Protein AF-A0A1J0VE22-F1 (afdb_monomer_lite)

pLDDT: mean 79.52, std 18.84, range [38.12, 95.31]

Radius of gyration: 25.23 Å; chains: 1; bounding box: 59×26×65 Å

Foldseek 3Di:
DVVVVVVVVLLVCLVPDDQDPPPLVQLLQQLVVCVVVVPQFFTDHPNDTPRPDGRVLSVQLVVQCVVPNDDSSSSSVSVVVVVVVVVVVVVVVVCVVCVCVVVVPLPPDPDDPDDPPDDPDPDDPPPDSD

Organism: NCBI:txid1897729

Secondary structure (DSSP, 8-state):
-HHHHHHHHHHHHHHHSPPPTTTHHHHHHHHHHHHHHT-SSS-EETTEE-TTS-THHHHHHHHHHHHH-S-HHHHHHHHHHHHHHHHHHHHHHHHHH-TTHHHH-----S---------SS---------

InterPro domains:
  IPR050297 Lipid A-modifying glycosyltransferase 83 [PTHR33908] (4-97)

Structure (mmCIF, N/CA/C/O backbone):
data_AF-A0A1J0VE22-F1
#
_entry.id   AF-A0A1J0VE22-F1
#
loop_
_atom_site.group_PDB
_atom_site.id
_atom_site.type_symbol
_atom_site.label_atom_id
_atom_site.label_alt_id
_atom_site.label_comp_id
_atom_site.label_asym_id
_atom_site.label_entity_id
_atom_site.label_seq_id
_atom_site.pdbx_PDB_ins_code
_atom_site.Cartn_x
_atom_site.Cartn_y
_atom_site.Cartn_z
_atom_site.occupancy
_atom_site.B_iso_or_equiv
_atom_site.auth_seq_id
_atom_site.auth_comp_id
_atom_site.auth_asym_id
_atom_site.auth_atom_id
_atom_site.pdbx_PDB_model_num
ATOM 1 N N . MET A 1 1 ? 24.535 0.438 -2.501 1.00 77.56 1 MET A N 1
ATOM 2 C CA . MET A 1 1 ? 24.513 1.581 -1.558 1.00 77.56 1 MET A CA 1
ATOM 3 C C . MET A 1 1 ? 23.273 2.460 -1.735 1.00 77.56 1 MET A C 1
ATOM 5 O O . MET A 1 1 ? 22.549 2.631 -0.767 1.00 77.56 1 MET A O 1
ATOM 9 N N . ALA A 1 2 ? 22.963 2.938 -2.949 1.00 83.75 2 ALA A N 1
ATOM 10 C CA . ALA A 1 2 ? 21.800 3.808 -3.196 1.00 83.75 2 ALA A CA 1
ATOM 11 C C . ALA A 1 2 ? 20.431 3.193 -2.824 1.00 83.75 2 ALA A C 1
ATOM 13 O O . ALA A 1 2 ? 19.601 3.876 -2.236 1.00 83.75 2 ALA A O 1
ATOM 14 N N . PHE A 1 3 ? 20.208 1.900 -3.096 1.00 85.44 3 PHE A N 1
ATOM 15 C CA . PHE A 1 3 ? 18.949 1.222 -2.755 1.00 85.44 3 PHE A CA 1
ATOM 16 C C . PHE A 1 3 ? 18.690 1.171 -1.241 1.00 85.44 3 PHE A C 1
ATOM 18 O O . PHE A 1 3 ? 17.629 1.576 -0.782 1.00 85.44 3 PHE A O 1
ATOM 25 N N . CYS A 1 4 ? 19.685 0.750 -0.451 1.00 88.88 4 CYS A N 1
ATOM 26 C CA . CYS A 1 4 ? 19.565 0.709 1.008 1.00 88.88 4 CYS A CA 1
ATOM 27 C C . CYS A 1 4 ? 19.314 2.103 1.598 1.00 88.88 4 CYS A C 1
ATOM 29 O O . CYS A 1 4 ? 18.520 2.243 2.522 1.00 88.88 4 CYS A O 1
ATOM 31 N N . LEU A 1 5 ? 19.955 3.134 1.033 1.00 91.75 5 LEU A N 1
ATOM 32 C CA . LEU A 1 5 ? 19.727 4.521 1.428 1.00 91.75 5 LEU A CA 1
ATOM 33 C C . LEU A 1 5 ? 18.285 4.963 1.128 1.00 91.75 5 LEU A C 1
ATOM 35 O O . LEU A 1 5 ? 17.645 5.559 1.987 1.00 91.75 5 LEU A O 1
ATOM 39 N N . ALA A 1 6 ? 17.754 4.636 -0.053 1.00 87.38 6 ALA A N 1
ATOM 40 C CA . ALA A 1 6 ? 16.374 4.952 -0.419 1.00 87.38 6 ALA A CA 1
ATOM 41 C C . ALA A 1 6 ? 15.363 4.269 0.516 1.00 87.38 6 ALA A C 1
ATOM 43 O O . ALA A 1 6 ? 14.458 4.928 1.022 1.00 87.38 6 ALA A O 1
ATOM 44 N N . VAL A 1 7 ? 15.558 2.978 0.811 1.00 89.25 7 VAL A N 1
ATOM 45 C CA . VAL A 1 7 ? 14.719 2.238 1.768 1.00 89.25 7 VAL A CA 1
ATOM 46 C C . VAL A 1 7 ? 14.780 2.879 3.155 1.00 89.25 7 VAL A C 1
ATOM 48 O O . VAL A 1 7 ? 13.737 3.125 3.755 1.00 89.25 7 VAL A O 1
ATOM 51 N N . ALA A 1 8 ? 15.975 3.218 3.647 1.00 90.38 8 ALA A N 1
ATOM 52 C CA . ALA A 1 8 ? 16.136 3.868 4.946 1.00 90.38 8 ALA A CA 1
ATOM 53 C C . ALA A 1 8 ? 15.414 5.226 5.011 1.00 90.38 8 ALA A C 1
ATOM 55 O O . ALA A 1 8 ? 14.747 5.516 6.002 1.00 90.38 8 ALA A O 1
ATOM 56 N N . ILE A 1 9 ? 15.487 6.033 3.946 1.00 89.69 9 ILE A N 1
ATOM 57 C CA . ILE A 1 9 ? 14.770 7.314 3.857 1.00 89.69 9 ILE A CA 1
ATOM 58 C C . ILE A 1 9 ? 13.254 7.094 3.865 1.00 89.69 9 ILE A C 1
ATOM 60 O O . ILE A 1 9 ? 12.549 7.801 4.582 1.00 89.69 9 ILE A O 1
ATOM 64 N N . ILE A 1 10 ? 12.744 6.122 3.102 1.00 88.56 10 ILE A N 1
ATOM 65 C CA . ILE A 1 10 ? 11.309 5.805 3.058 1.00 88.56 10 ILE A CA 1
ATOM 66 C C . ILE A 1 10 ? 10.819 5.384 4.444 1.00 88.56 10 ILE A C 1
ATOM 68 O O . ILE A 1 10 ? 9.852 5.955 4.942 1.00 88.56 10 ILE A O 1
ATOM 72 N N . LEU A 1 11 ? 11.513 4.454 5.105 1.00 88.94 11 LEU A N 1
ATOM 73 C CA . LEU A 1 11 ? 11.145 4.003 6.448 1.00 88.94 11 LEU A CA 1
ATOM 74 C C . LEU A 1 11 ? 11.182 5.152 7.462 1.00 88.94 11 LEU A C 1
ATOM 76 O O . LEU A 1 11 ? 10.242 5.310 8.236 1.00 88.94 11 LEU A O 1
ATOM 80 N N . ALA A 1 12 ? 12.212 6.002 7.418 1.00 87.94 12 ALA A N 1
ATOM 81 C CA . ALA A 1 12 ? 12.309 7.172 8.288 1.00 87.94 12 ALA A CA 1
ATOM 82 C C . ALA A 1 12 ? 11.164 8.174 8.057 1.00 87.94 12 ALA A C 1
ATOM 84 O O . ALA A 1 12 ? 10.661 8.763 9.010 1.00 87.94 12 ALA A O 1
ATOM 85 N N . ARG A 1 13 ? 10.721 8.358 6.806 1.00 87.12 13 ARG A N 1
ATOM 86 C CA . ARG A 1 13 ? 9.590 9.234 6.457 1.00 87.12 13 ARG A CA 1
ATOM 87 C C . ARG A 1 13 ? 8.270 8.692 6.990 1.00 87.12 13 ARG A C 1
ATOM 89 O O . ARG A 1 13 ? 7.529 9.447 7.611 1.00 87.12 13 ARG A O 1
ATOM 96 N N . VAL A 1 14 ? 8.008 7.400 6.792 1.00 84.81 14 VAL A N 1
ATOM 97 C CA . VAL A 1 14 ? 6.813 6.739 7.339 1.00 84.81 14 VAL A CA 1
ATOM 98 C C . VAL A 1 14 ? 6.807 6.827 8.872 1.00 84.81 14 VAL A C 1
ATOM 100 O O . VAL A 1 14 ? 5.743 6.983 9.464 1.00 84.81 14 VAL A O 1
ATOM 103 N N . ALA A 1 15 ? 7.991 6.824 9.497 1.00 83.75 15 ALA A N 1
ATOM 104 C CA . ALA A 1 15 ? 8.140 6.954 10.942 1.00 83.75 15 ALA A CA 1
ATOM 105 C C . ALA A 1 15 ? 7.881 8.329 11.512 1.00 83.75 15 ALA A C 1
ATOM 107 O O . ALA A 1 15 ? 7.214 8.476 12.533 1.00 83.75 15 ALA A O 1
ATOM 108 N N . ALA A 1 16 ? 8.517 9.318 10.902 1.00 83.31 16 ALA A N 1
ATOM 109 C CA . ALA A 1 16 ? 8.677 10.617 11.517 1.00 83.31 16 ALA A CA 1
ATOM 110 C C . ALA A 1 16 ? 7.534 11.569 11.161 1.00 83.31 16 ALA A C 1
ATOM 112 O O . ALA A 1 16 ? 7.357 12.566 11.861 1.00 83.31 16 ALA A O 1
ATOM 113 N N . LEU A 1 17 ? 6.779 11.305 10.084 1.00 82.38 17 LEU A N 1
ATOM 114 C CA . LEU A 1 17 ? 5.720 12.209 9.650 1.00 82.38 17 LEU A CA 1
ATOM 115 C C . LEU A 1 17 ? 4.325 11.777 10.124 1.00 82.38 17 LEU A C 1
ATOM 117 O O . LEU A 1 17 ? 3.923 10.617 9.956 1.00 82.38 17 LEU A O 1
ATOM 121 N N . PRO A 1 18 ? 3.529 12.732 10.644 1.00 79.44 18 PRO A N 1
ATOM 122 C CA . PRO A 1 18 ? 2.119 12.491 10.910 1.00 79.44 18 PRO A CA 1
ATOM 123 C C . PRO A 1 18 ? 1.375 12.174 9.607 1.00 79.44 18 PRO A C 1
ATOM 125 O O . PRO A 1 18 ? 1.893 12.404 8.513 1.00 79.44 18 PRO A O 1
ATOM 128 N N . LEU A 1 19 ? 0.168 11.616 9.732 1.00 77.56 19 LEU A N 1
ATOM 129 C CA . LEU A 1 19 ? -0.688 11.348 8.577 1.00 77.56 19 LEU A CA 1
ATOM 130 C C . LEU A 1 19 ? -0.921 12.664 7.830 1.00 77.56 19 LEU A C 1
ATOM 132 O O . LEU A 1 19 ? -1.342 13.650 8.444 1.00 77.56 19 LEU A O 1
ATOM 136 N N . MET A 1 20 ? -0.649 12.688 6.527 1.00 77.19 20 MET A N 1
ATOM 137 C CA . MET A 1 20 ? -0.944 13.862 5.716 1.00 77.19 20 MET A CA 1
ATOM 138 C C . MET A 1 20 ? -2.454 14.124 5.749 1.00 77.19 20 MET A C 1
ATOM 140 O O . MET A 1 20 ? -3.242 13.219 5.436 1.00 77.19 20 MET A O 1
ATOM 144 N N . PRO A 1 21 ? -2.877 15.344 6.134 1.00 72.62 21 PRO A N 1
ATOM 145 C CA . PRO A 1 21 ? -4.285 15.694 6.158 1.00 72.62 21 PRO A CA 1
ATOM 146 C C . PRO A 1 21 ? -4.899 15.504 4.774 1.00 72.62 21 PRO A C 1
ATOM 148 O O . PRO A 1 21 ? -4.237 15.739 3.773 1.00 72.62 21 PRO A O 1
ATOM 151 N N . ILE A 1 22 ? -6.176 15.137 4.745 1.00 78.44 22 ILE A N 1
ATOM 152 C CA . ILE A 1 22 ? -7.041 14.946 3.572 1.00 78.44 22 ILE A CA 1
ATOM 153 C C . ILE A 1 22 ? -6.848 13.672 2.758 1.00 78.44 22 ILE A C 1
ATOM 155 O O . ILE A 1 22 ? -7.857 13.054 2.423 1.00 78.44 22 ILE A O 1
ATOM 159 N N . ASP A 1 23 ? -5.617 13.268 2.456 1.00 81.88 23 ASP A N 1
ATOM 160 C CA . ASP A 1 23 ? -5.377 12.102 1.601 1.00 81.88 23 ASP A CA 1
ATOM 161 C C . ASP A 1 23 ? -5.168 10.844 2.441 1.00 81.88 23 ASP A C 1
ATOM 163 O O . ASP A 1 23 ? -6.013 9.949 2.429 1.00 81.88 23 ASP A O 1
ATOM 167 N N . GLU A 1 24 ? -4.087 10.785 3.225 1.00 85.44 24 GLU A N 1
ATOM 168 C CA . GLU A 1 24 ? -3.742 9.589 4.003 1.00 85.44 24 GLU A CA 1
ATOM 169 C C . GLU A 1 24 ? -4.820 9.259 5.036 1.00 85.44 24 GLU A C 1
ATOM 171 O O . GLU A 1 24 ? -5.230 8.105 5.151 1.00 85.44 24 GLU A O 1
ATOM 176 N N . THR A 1 25 ? -5.338 10.274 5.736 1.00 89.00 25 THR A N 1
ATOM 177 C CA . THR A 1 25 ? -6.402 10.076 6.727 1.00 89.00 25 THR A CA 1
ATOM 178 C C . THR A 1 25 ? -7.688 9.565 6.088 1.00 89.00 25 THR A C 1
ATOM 180 O O . THR A 1 25 ? -8.285 8.624 6.598 1.00 89.00 25 THR A O 1
ATOM 183 N N . ARG A 1 26 ? -8.093 10.122 4.940 1.00 91.00 26 ARG A N 1
ATOM 184 C CA . ARG A 1 26 ? -9.318 9.710 4.244 1.00 91.00 26 ARG A CA 1
ATOM 185 C C . ARG A 1 26 ? -9.223 8.274 3.746 1.00 91.00 26 ARG A C 1
ATOM 187 O O . ARG A 1 26 ? -10.168 7.519 3.937 1.00 91.00 26 ARG A O 1
ATOM 194 N N . TYR A 1 27 ? -8.115 7.883 3.117 1.00 91.19 27 TYR A N 1
ATOM 195 C CA . TYR A 1 27 ? -7.963 6.511 2.624 1.00 91.19 27 TYR A CA 1
ATOM 196 C C . TYR A 1 27 ? -7.903 5.487 3.757 1.00 91.19 27 TYR A C 1
ATOM 198 O O . TYR A 1 27 ? -8.478 4.409 3.610 1.00 91.19 27 TYR A O 1
ATOM 206 N N . LEU A 1 28 ? -7.262 5.825 4.883 1.00 92.25 28 LEU A N 1
ATOM 207 C CA . LEU A 1 28 ? -7.286 4.977 6.074 1.00 92.25 28 LEU A CA 1
ATOM 208 C C . LEU A 1 28 ? -8.701 4.840 6.634 1.00 92.25 28 LEU A C 1
ATOM 210 O O . LEU A 1 28 ? -9.107 3.722 6.931 1.00 92.25 28 LEU A O 1
ATOM 214 N N . SER A 1 29 ? -9.461 5.937 6.740 1.00 93.06 29 SER A N 1
ATOM 215 C CA . SER A 1 29 ? -10.858 5.888 7.187 1.00 93.06 29 SER A CA 1
ATOM 216 C C . SER A 1 29 ? -11.704 4.995 6.283 1.00 93.06 29 SER A C 1
ATOM 218 O O . SER A 1 29 ? -12.431 4.147 6.788 1.00 93.06 29 SER A O 1
ATOM 220 N N . VAL A 1 30 ? -11.544 5.109 4.958 1.00 94.62 30 VAL A N 1
ATOM 221 C CA . VAL A 1 30 ? -12.261 4.245 4.009 1.00 94.62 30 VAL A CA 1
ATOM 222 C C . VAL A 1 30 ? -11.879 2.778 4.180 1.00 94.62 30 VAL A C 1
ATOM 224 O O . VAL A 1 30 ? -12.752 1.918 4.288 1.00 94.62 30 VAL A O 1
ATOM 227 N N . ALA A 1 31 ? -10.579 2.474 4.229 1.00 94.25 31 ALA A N 1
ATOM 228 C CA . ALA A 1 31 ? -10.099 1.108 4.426 1.00 94.25 31 ALA A CA 1
ATOM 229 C C . ALA A 1 31 ? -10.599 0.519 5.754 1.00 94.25 31 ALA A C 1
ATOM 231 O O . ALA A 1 31 ? -10.978 -0.651 5.806 1.00 94.25 31 ALA A O 1
ATOM 232 N N . TRP A 1 32 ? -10.623 1.338 6.807 1.00 94.50 32 TRP A N 1
ATOM 233 C CA . TRP A 1 32 ? -11.100 0.967 8.132 1.00 94.50 32 TRP A CA 1
ATOM 234 C C . TRP A 1 32 ? -12.597 0.667 8.138 1.00 94.50 32 TRP A C 1
ATOM 236 O O . TRP A 1 32 ? -12.997 -0.390 8.614 1.00 94.50 32 TRP A O 1
ATOM 246 N N . GLU A 1 33 ? -13.429 1.541 7.575 1.00 95.25 33 GLU A N 1
ATOM 247 C CA . GLU A 1 33 ? -14.874 1.310 7.503 1.00 95.25 33 GLU A CA 1
ATOM 248 C C . GLU A 1 33 ? -15.213 0.091 6.645 1.00 95.25 33 GLU A C 1
ATOM 250 O O . GLU A 1 33 ? -16.014 -0.742 7.067 1.00 95.25 33 GLU A O 1
ATOM 255 N N . MET A 1 34 ? -14.555 -0.082 5.494 1.00 94.50 34 MET A N 1
ATOM 256 C CA . MET A 1 34 ? -14.694 -1.299 4.686 1.00 94.50 34 MET A CA 1
ATOM 257 C C . MET A 1 34 ? -14.377 -2.560 5.496 1.00 94.50 34 MET A C 1
ATOM 259 O O . MET A 1 34 ? -15.120 -3.537 5.421 1.00 94.50 34 MET A O 1
ATOM 263 N N . TRP A 1 35 ? -13.303 -2.528 6.289 1.00 93.75 35 TRP A N 1
ATOM 264 C CA . TRP A 1 35 ? -12.889 -3.642 7.139 1.00 93.75 35 TRP A CA 1
ATOM 265 C C . TRP A 1 35 ? -13.890 -3.916 8.268 1.00 93.75 35 TRP A C 1
ATOM 267 O O . TRP A 1 35 ? -14.275 -5.062 8.483 1.00 93.75 35 TRP A O 1
ATOM 277 N N . GLN A 1 36 ? -14.364 -2.884 8.969 1.00 94.75 36 GLN A N 1
ATOM 278 C CA . GLN A 1 36 ? -15.323 -3.041 10.070 1.00 94.75 36 GLN A CA 1
ATOM 279 C C . GLN A 1 36 ? -16.695 -3.524 9.580 1.00 94.75 36 GLN A C 1
ATOM 281 O O . GLN A 1 36 ? -17.297 -4.403 10.193 1.00 94.75 36 GLN A O 1
ATOM 286 N N . HIS A 1 37 ? -17.173 -2.997 8.452 1.00 93.19 37 HIS A N 1
ATOM 287 C CA . HIS A 1 37 ? -18.468 -3.358 7.870 1.00 93.19 37 HIS A CA 1
ATOM 288 C C . HIS A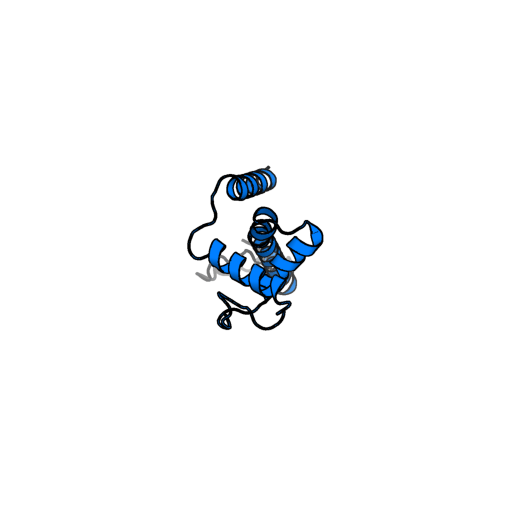 1 37 ? -18.417 -4.595 6.962 1.00 93.19 37 HIS A C 1
ATOM 290 O O . HIS A 1 37 ? -19.457 -4.998 6.444 1.00 93.19 37 HIS A O 1
ATOM 296 N N . GLN A 1 38 ? -17.236 -5.192 6.751 1.00 91.69 38 GLN A N 1
ATOM 297 C CA . GLN A 1 38 ? -17.023 -6.304 5.810 1.00 91.69 38 GLN A CA 1
ATOM 298 C C . GLN A 1 38 ? -17.510 -5.968 4.384 1.00 91.69 38 GLN A C 1
ATOM 300 O O . GLN A 1 38 ? -17.949 -6.833 3.623 1.00 91.69 38 GLN A O 1
ATOM 305 N N . SER A 1 39 ? -17.446 -4.686 4.015 1.00 90.19 39 SER A N 1
ATOM 306 C CA . SER A 1 39 ? -17.817 -4.206 2.687 1.00 90.19 39 SER A CA 1
ATOM 307 C C . SER A 1 39 ? -16.597 -4.257 1.779 1.00 90.19 39 SER A C 1
ATOM 309 O O . SER A 1 39 ? -15.786 -3.334 1.743 1.00 90.19 39 SER A O 1
ATOM 311 N N . PHE A 1 40 ? -16.446 -5.359 1.045 1.00 88.50 40 PHE A N 1
ATOM 312 C CA . PHE A 1 40 ? -15.275 -5.576 0.191 1.00 88.50 40 PHE A CA 1
ATOM 313 C C . PHE A 1 40 ? -15.390 -4.909 -1.182 1.00 88.50 40 PHE A C 1
ATOM 315 O O . PHE A 1 40 ? -14.381 -4.503 -1.750 1.00 88.50 40 PHE A O 1
ATOM 322 N N . LEU A 1 41 ? -16.602 -4.795 -1.731 1.00 90.56 41 LEU A N 1
ATOM 323 C CA . LEU A 1 41 ? -16.825 -4.257 -3.079 1.00 90.56 41 LEU A CA 1
ATOM 324 C C . LEU A 1 41 ? -17.036 -2.746 -3.092 1.00 90.56 41 LEU A C 1
ATOM 326 O O . LEU A 1 41 ? -16.505 -2.066 -3.966 1.00 90.56 41 LEU A O 1
ATOM 330 N N . VAL A 1 42 ? -17.822 -2.234 -2.145 1.00 92.38 42 VAL A N 1
ATOM 331 C CA . VAL A 1 42 ? -18.215 -0.825 -2.097 1.00 92.38 42 VAL A CA 1
ATOM 332 C C . VAL A 1 42 ? -17.419 -0.140 -0.992 1.00 92.38 42 VAL A C 1
ATOM 334 O O . VAL A 1 42 ? -17.631 -0.457 0.182 1.00 92.38 42 VAL A O 1
ATOM 337 N N . PRO A 1 43 ? -16.506 0.786 -1.331 1.00 93.75 43 PRO A N 1
ATOM 338 C CA . PRO A 1 43 ? -15.817 1.566 -0.321 1.00 93.75 43 PRO A CA 1
ATOM 339 C C . PRO A 1 43 ? -16.801 2.437 0.456 1.00 93.75 43 PRO A C 1
ATOM 341 O O . PRO A 1 43 ? -17.752 2.959 -0.124 1.00 93.75 43 PRO A O 1
ATOM 344 N N . LEU A 1 44 ? -16.580 2.589 1.760 1.00 93.75 44 LEU A N 1
ATOM 345 C CA . LEU A 1 44 ? -17.444 3.355 2.659 1.00 93.75 44 LEU A CA 1
ATOM 346 C C . LEU A 1 44 ? -16.654 4.506 3.275 1.00 93.75 44 LEU A C 1
ATOM 348 O O . LEU A 1 44 ? -15.489 4.329 3.612 1.00 93.75 44 LEU A O 1
ATOM 352 N N . LEU A 1 45 ? -17.266 5.680 3.393 1.00 93.62 45 LEU A N 1
ATOM 353 C CA . LEU A 1 45 ? -16.709 6.820 4.115 1.00 93.62 45 LEU A CA 1
ATOM 354 C C . LEU A 1 45 ? -17.815 7.509 4.90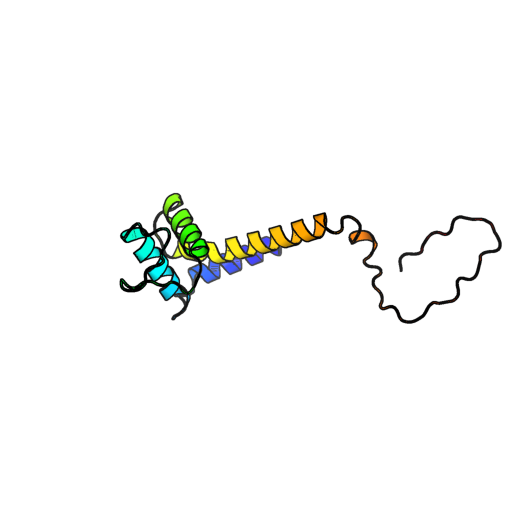7 1.00 93.62 45 LEU A C 1
ATOM 356 O O . LEU A 1 45 ? -18.750 8.047 4.316 1.00 93.62 45 LEU A O 1
ATOM 360 N N . ASN A 1 46 ? -17.672 7.558 6.226 1.00 93.19 46 ASN A N 1
ATOM 361 C CA . ASN A 1 46 ? -18.676 8.049 7.162 1.00 93.19 46 ASN A CA 1
ATOM 362 C C . ASN A 1 46 ? -20.053 7.388 6.954 1.00 93.19 46 ASN A C 1
ATOM 364 O O . ASN A 1 46 ? -21.081 8.057 7.042 1.00 93.19 46 ASN A O 1
ATOM 368 N N . GLY A 1 47 ? -20.076 6.090 6.635 1.00 90.94 47 GLY A N 1
ATOM 369 C CA . GLY A 1 47 ? -21.301 5.327 6.364 1.00 90.94 47 GLY A CA 1
ATOM 370 C C . GLY A 1 47 ? -21.898 5.497 4.960 1.00 90.94 47 GLY A C 1
ATOM 371 O O . GLY A 1 47 ? -22.858 4.804 4.635 1.00 90.94 47 GLY A O 1
ATOM 372 N N . GLU A 1 48 ? -21.328 6.358 4.113 1.00 93.31 48 GLU A N 1
ATOM 373 C CA . GLU A 1 48 ? -21.781 6.597 2.736 1.00 93.31 48 GLU A CA 1
ATOM 374 C C . GLU A 1 48 ? -20.887 5.897 1.704 1.00 93.31 48 GLU A C 1
ATOM 376 O O . GLU A 1 48 ? -19.693 5.685 1.925 1.00 93.31 48 GLU A O 1
ATOM 381 N N . ALA A 1 49 ? -21.437 5.572 0.531 1.00 92.50 49 ALA A N 1
ATOM 382 C CA . ALA A 1 49 ? -20.686 4.894 -0.527 1.00 92.50 49 ALA A CA 1
ATOM 383 C C . ALA A 1 49 ? -19.632 5.812 -1.186 1.00 92.50 49 ALA A C 1
ATOM 385 O O . ALA A 1 49 ? -19.937 6.747 -1.930 1.00 92.50 49 ALA A O 1
ATOM 386 N N . TYR A 1 50 ? -18.359 5.479 -1.003 1.00 91.62 50 TYR A N 1
ATOM 387 C CA . TYR A 1 50 ? -17.189 6.146 -1.574 1.00 91.62 50 TYR A CA 1
ATOM 388 C C . TYR A 1 50 ? -16.836 5.559 -2.959 1.00 91.62 50 TYR A C 1
ATOM 390 O O . TYR A 1 50 ? -15.781 4.974 -3.181 1.00 91.62 50 TYR A O 1
ATOM 398 N N . SER A 1 51 ? -17.731 5.715 -3.939 1.00 88.75 51 SER A N 1
ATOM 399 C CA . SER A 1 51 ? -17.635 5.022 -5.247 1.00 88.75 51 SER A CA 1
ATOM 400 C C . SER A 1 51 ? -16.731 5.689 -6.297 1.00 88.75 51 SER A C 1
ATOM 402 O O . SER A 1 51 ? -16.765 5.341 -7.472 1.00 88.75 51 SER A O 1
ATOM 404 N N . HIS A 1 52 ? -15.933 6.680 -5.913 1.00 85.38 52 HIS A N 1
ATOM 405 C CA . HIS A 1 52 ? -15.138 7.481 -6.853 1.00 85.38 52 HIS A CA 1
ATOM 406 C C . HIS A 1 52 ? -13.719 6.955 -7.080 1.00 85.38 52 HIS A C 1
ATOM 408 O O . HIS A 1 52 ? -12.997 7.491 -7.921 1.00 85.38 52 HIS A O 1
ATOM 414 N N . LYS A 1 53 ? -13.307 5.916 -6.346 1.00 86.50 53 LYS A N 1
ATOM 415 C CA . LYS A 1 53 ? -12.044 5.204 -6.569 1.00 86.50 53 LYS A CA 1
ATOM 416 C C . LYS A 1 53 ? -12.273 3.695 -6.501 1.00 86.50 53 LYS A C 1
ATOM 418 O O . LYS A 1 53 ? -13.069 3.252 -5.674 1.00 86.50 53 LYS A O 1
ATOM 423 N N . PRO A 1 54 ? -11.582 2.907 -7.342 1.00 91.19 54 PRO A N 1
ATOM 424 C CA . PRO A 1 54 ? -11.680 1.454 -7.294 1.00 91.19 54 PRO A CA 1
ATOM 425 C C . PRO A 1 54 ? -11.108 0.900 -5.975 1.00 91.19 54 PRO A C 1
ATOM 427 O O . PRO A 1 54 ? -10.216 1.519 -5.386 1.00 91.19 54 PRO A O 1
ATOM 430 N N . PRO A 1 55 ? -11.567 -0.280 -5.519 1.00 93.25 55 PRO A N 1
ATOM 431 C CA . PRO A 1 55 ? -11.267 -0.784 -4.180 1.00 93.25 55 PRO A CA 1
ATOM 432 C C . PRO A 1 55 ? -9.869 -1.397 -3.995 1.00 93.25 55 PRO A C 1
ATOM 434 O O . PRO A 1 55 ? -9.504 -1.736 -2.873 1.00 93.25 55 PRO A O 1
ATOM 437 N N . LEU A 1 56 ? -9.069 -1.514 -5.064 1.00 93.06 56 LEU A N 1
ATOM 438 C CA . LEU A 1 56 ? -7.768 -2.198 -5.055 1.00 93.06 56 LEU A CA 1
ATOM 439 C C . LEU A 1 56 ? -6.832 -1.703 -3.941 1.00 93.06 56 LEU A C 1
ATOM 441 O O . LEU A 1 56 ? -6.264 -2.509 -3.210 1.00 93.06 56 LEU A O 1
ATOM 445 N N . LEU A 1 57 ? -6.709 -0.381 -3.779 1.00 91.69 57 LEU A N 1
ATOM 446 C CA . LEU A 1 57 ? -5.868 0.210 -2.734 1.00 91.69 57 LEU A CA 1
ATOM 447 C C . LEU A 1 57 ? -6.310 -0.237 -1.334 1.00 91.69 57 LEU A C 1
ATOM 449 O O . LEU A 1 57 ? -5.480 -0.567 -0.490 1.00 91.69 57 LEU A O 1
ATOM 453 N N . PHE A 1 58 ? -7.620 -0.271 -1.092 1.00 93.81 58 PHE A N 1
ATOM 454 C CA . PHE A 1 58 ? -8.170 -0.667 0.200 1.00 93.81 58 PHE A CA 1
ATOM 455 C C . PHE A 1 58 ? -7.949 -2.154 0.458 1.00 93.81 58 PHE A C 1
ATOM 457 O O . PHE A 1 58 ? -7.616 -2.518 1.580 1.00 93.81 58 PHE A O 1
ATOM 464 N N . TRP A 1 59 ? -8.046 -3.006 -0.566 1.00 94.75 59 TRP A N 1
ATOM 465 C CA . TRP A 1 59 ? -7.728 -4.431 -0.436 1.00 94.75 59 TRP A CA 1
ATOM 466 C C . TRP A 1 59 ? -6.275 -4.674 -0.051 1.00 94.75 59 TRP A C 1
ATOM 468 O O . TRP A 1 59 ? -6.008 -5.527 0.787 1.00 94.75 59 TRP A O 1
ATOM 478 N N . LEU A 1 60 ? -5.340 -3.909 -0.606 1.00 94.7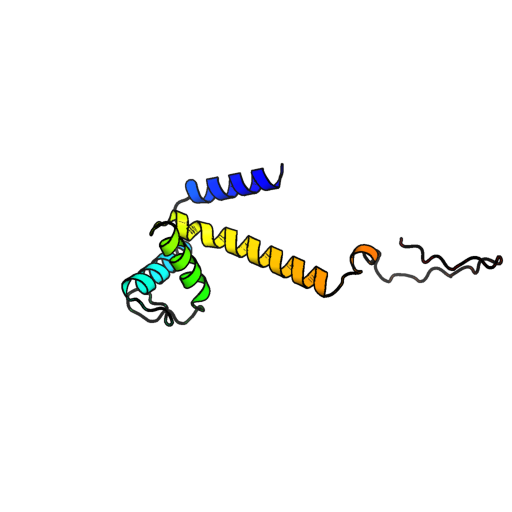5 60 LEU A N 1
ATOM 479 C CA . LEU A 1 60 ? -3.922 -4.034 -0.269 1.00 94.75 60 LEU A CA 1
ATOM 480 C C . LEU A 1 60 ? -3.631 -3.587 1.171 1.00 94.75 60 LEU A C 1
ATOM 482 O O . LEU A 1 60 ? -2.874 -4.249 1.880 1.00 94.75 60 LEU A O 1
ATOM 486 N N . ILE A 1 61 ? -4.283 -2.517 1.638 1.00 94.50 61 ILE A N 1
ATOM 487 C CA . ILE A 1 61 ? -4.225 -2.087 3.047 1.00 94.50 61 ILE A CA 1
ATOM 488 C C . ILE A 1 61 ? -4.783 -3.171 3.969 1.00 94.50 61 ILE A C 1
ATOM 490 O O . ILE A 1 61 ? -4.127 -3.558 4.935 1.00 94.50 61 ILE A O 1
ATOM 494 N N . GLN A 1 62 ? -5.958 -3.700 3.641 1.00 94.88 62 GLN A N 1
ATOM 495 C CA . GLN A 1 62 ? -6.607 -4.765 4.399 1.00 94.88 62 GLN A CA 1
ATOM 496 C C . GLN A 1 62 ? -5.774 -6.055 4.406 1.00 94.88 62 GLN A C 1
ATOM 498 O O . GLN A 1 62 ? -5.666 -6.701 5.444 1.00 94.88 62 GLN A O 1
ATOM 503 N N . LEU A 1 63 ? -5.121 -6.405 3.294 1.00 94.75 63 LEU A N 1
ATOM 504 C CA . LEU A 1 63 ? -4.186 -7.529 3.221 1.00 94.75 63 LEU A CA 1
ATOM 505 C C . LEU A 1 63 ? -2.991 -7.317 4.158 1.00 94.75 63 LEU A C 1
ATOM 507 O O . LEU A 1 63 ? -2.614 -8.229 4.891 1.00 94.75 63 LEU A O 1
ATOM 511 N N . GLY A 1 64 ? -2.424 -6.108 4.184 1.00 94.25 64 GLY A N 1
ATOM 512 C CA . GLY A 1 64 ? -1.376 -5.747 5.137 1.00 94.25 64 GLY A CA 1
ATOM 513 C C . GLY A 1 64 ? -1.841 -5.906 6.586 1.00 94.25 64 GLY A C 1
ATOM 514 O O . GLY A 1 64 ? -1.157 -6.540 7.389 1.00 94.25 64 GLY A O 1
ATOM 515 N N . TRP A 1 65 ? -3.028 -5.394 6.914 1.00 95.31 65 TRP A N 1
ATOM 516 C CA . TRP A 1 65 ? -3.621 -5.544 8.246 1.00 95.31 65 TRP A CA 1
ATOM 517 C C . TRP A 1 65 ? -3.917 -6.993 8.617 1.00 95.31 65 TRP A C 1
ATOM 519 O O . TRP A 1 65 ? -3.742 -7.367 9.774 1.00 95.31 65 TRP A O 1
ATOM 529 N N . TRP A 1 66 ? -4.317 -7.816 7.652 1.00 94.56 66 TRP A N 1
ATOM 530 C CA . TRP A 1 66 ? -4.525 -9.243 7.863 1.00 94.56 66 TRP A CA 1
ATOM 531 C C . TRP A 1 66 ? -3.215 -9.973 8.204 1.00 94.56 66 TRP A C 1
ATOM 533 O O . TRP A 1 66 ? -3.214 -10.850 9.063 1.00 94.56 66 TRP A O 1
ATOM 543 N N . LEU A 1 67 ? -2.094 -9.586 7.583 1.00 94.81 67 LEU A N 1
ATOM 544 C CA . LEU A 1 67 ? -0.782 -10.218 7.788 1.00 94.81 67 LEU A CA 1
ATOM 545 C C . LEU A 1 67 ? -0.050 -9.743 9.053 1.00 94.81 67 LEU A C 1
ATOM 547 O O . LEU A 1 67 ? 0.581 -10.547 9.735 1.00 94.81 67 LEU A O 1
ATOM 551 N N . PHE A 1 68 ? -0.092 -8.442 9.347 1.00 94.06 68 PHE A N 1
ATOM 552 C CA . PHE A 1 68 ? 0.754 -7.810 10.373 1.00 94.06 68 PHE A CA 1
ATOM 553 C C . PHE A 1 68 ? -0.037 -7.172 11.521 1.00 94.06 68 PHE A C 1
ATOM 555 O O . PHE A 1 68 ? 0.557 -6.644 12.461 1.00 94.06 68 PHE A O 1
ATOM 562 N N . GLY A 1 69 ? -1.367 -7.218 11.456 1.00 92.50 69 GLY A N 1
ATOM 563 C CA . GLY A 1 69 ? -2.261 -6.522 12.372 1.00 92.50 69 GLY A CA 1
ATOM 564 C C . GLY A 1 69 ? -2.619 -5.110 11.901 1.00 92.50 69 GLY A C 1
ATOM 565 O O . GLY A 1 69 ? -1.890 -4.457 11.147 1.00 92.50 69 GLY A O 1
ATOM 566 N N . ALA A 1 70 ? -3.774 -4.630 12.365 1.00 90.56 70 ALA A N 1
ATOM 567 C CA . ALA A 1 70 ? -4.273 -3.303 12.036 1.00 90.56 70 ALA A CA 1
ATOM 568 C C . ALA A 1 70 ? -3.405 -2.216 12.685 1.00 90.56 70 ALA A C 1
ATOM 570 O O . ALA A 1 70 ? -3.397 -2.048 13.904 1.00 90.56 70 ALA A O 1
ATOM 571 N N . SER A 1 71 ? -2.661 -1.482 11.861 1.00 90.75 71 SER A N 1
ATOM 572 C CA . SER A 1 71 ? -1.879 -0.324 12.290 1.00 90.75 71 SER A CA 1
ATOM 573 C C . SER A 1 71 ? -1.693 0.672 11.148 1.00 90.75 71 SER A C 1
ATOM 575 O O . SER A 1 71 ? -1.652 0.296 9.969 1.00 90.75 71 SER A O 1
ATOM 577 N N . ASP A 1 72 ? -1.523 1.943 11.505 1.00 88.00 72 ASP A N 1
ATOM 578 C CA . ASP A 1 72 ? -1.282 3.020 10.538 1.00 88.00 72 ASP A CA 1
ATOM 579 C C . ASP A 1 72 ? 0.025 2.808 9.773 1.00 88.00 72 ASP A C 1
ATOM 581 O O . ASP A 1 72 ? 0.132 3.092 8.583 1.00 88.00 72 ASP A O 1
ATOM 585 N N . TRP A 1 73 ? 1.0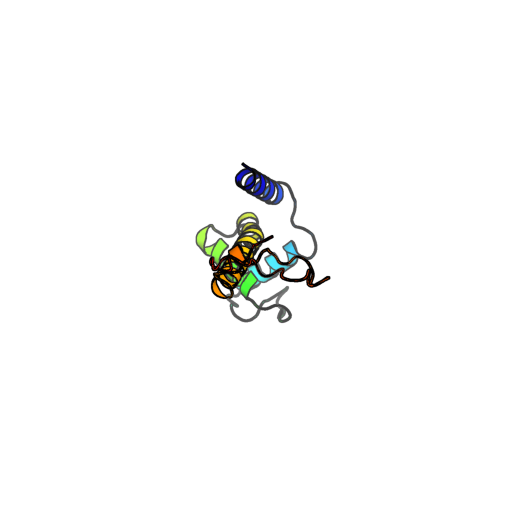23 2.265 10.463 1.00 88.19 73 TRP A N 1
ATOM 586 C CA . TRP A 1 73 ? 2.333 1.963 9.909 1.00 88.19 73 TRP A CA 1
ATOM 587 C C . TRP A 1 73 ? 2.280 0.930 8.794 1.00 88.19 73 TRP A C 1
ATOM 589 O O . TRP A 1 73 ? 2.843 1.150 7.724 1.00 88.19 73 TRP A O 1
ATOM 599 N N . VAL A 1 74 ? 1.567 -0.172 9.025 1.00 89.62 74 VAL A N 1
ATOM 600 C CA . VAL A 1 74 ? 1.376 -1.219 8.018 1.00 89.62 74 VAL A CA 1
ATOM 601 C C . VAL A 1 74 ? 0.617 -0.664 6.814 1.00 89.62 74 VAL A C 1
ATOM 603 O O . VAL A 1 74 ? 1.034 -0.890 5.681 1.00 89.62 74 VAL A O 1
ATOM 606 N N . ALA A 1 75 ? -0.430 0.137 7.043 1.00 89.56 75 ALA A N 1
ATOM 607 C CA . ALA A 1 75 ? -1.187 0.768 5.961 1.00 89.56 75 ALA A CA 1
ATOM 608 C C . ALA A 1 75 ? -0.315 1.704 5.104 1.00 89.56 75 ALA A C 1
ATOM 610 O O . ALA A 1 75 ? -0.420 1.710 3.878 1.00 89.56 75 ALA A O 1
ATOM 611 N N . ARG A 1 76 ? 0.596 2.465 5.720 1.00 88.81 76 ARG A N 1
ATOM 612 C CA . ARG A 1 76 ? 1.484 3.394 5.002 1.00 88.81 76 ARG A CA 1
ATOM 613 C C . ARG A 1 76 ? 2.578 2.705 4.192 1.00 88.81 76 ARG A C 1
ATOM 615 O O . ARG A 1 76 ? 3.065 3.293 3.229 1.00 88.81 76 ARG A O 1
ATOM 622 N N . LEU A 1 77 ? 2.958 1.474 4.536 1.00 89.75 77 LEU A N 1
ATOM 623 C CA . LEU A 1 77 ? 3.923 0.693 3.751 1.00 89.75 77 LEU A CA 1
ATOM 624 C C . LEU A 1 77 ? 3.342 0.188 2.421 1.00 89.75 77 LEU A C 1
ATOM 626 O O . LEU A 1 77 ? 4.103 -0.186 1.526 1.00 89.75 77 LEU A O 1
ATOM 630 N N . VAL A 1 78 ? 2.022 0.237 2.242 1.00 91.31 78 VAL A N 1
ATOM 631 C CA . VAL A 1 78 ? 1.359 -0.185 0.999 1.00 91.31 78 VAL A CA 1
ATOM 632 C C . VAL A 1 78 ? 1.723 0.718 -0.181 1.00 91.31 78 VAL A C 1
ATOM 634 O O . VAL A 1 78 ? 2.040 0.231 -1.257 1.00 91.31 78 VAL A O 1
ATOM 637 N N . ILE A 1 79 ? 1.765 2.039 0.004 1.00 87.94 79 ILE A N 1
ATOM 638 C CA . ILE A 1 79 ? 2.092 2.970 -1.091 1.00 87.94 79 ILE A CA 1
ATOM 639 C C . ILE A 1 79 ? 3.504 2.753 -1.669 1.00 87.94 79 ILE A C 1
ATOM 641 O O . ILE A 1 79 ? 3.629 2.623 -2.889 1.00 87.94 79 ILE A O 1
ATOM 645 N N . PRO A 1 80 ? 4.586 2.708 -0.865 1.00 89.00 80 PRO A N 1
ATOM 646 C CA . PRO A 1 80 ? 5.919 2.484 -1.415 1.00 89.00 80 PRO A CA 1
ATOM 647 C C . PRO A 1 80 ? 6.082 1.081 -2.014 1.00 89.00 80 PRO A C 1
ATOM 649 O O . PRO A 1 80 ? 6.844 0.925 -2.969 1.00 89.00 80 PRO A O 1
ATOM 652 N N . THR A 1 81 ? 5.374 0.070 -1.497 1.00 89.06 81 THR A N 1
ATOM 653 C CA . THR A 1 81 ? 5.411 -1.288 -2.066 1.00 89.06 81 THR A CA 1
ATOM 654 C C . THR A 1 81 ? 4.698 -1.357 -3.416 1.00 89.06 81 THR A C 1
ATOM 656 O O . THR A 1 81 ? 5.281 -1.878 -4.366 1.00 89.06 81 THR A O 1
ATOM 659 N N . GLU A 1 82 ? 3.527 -0.734 -3.554 1.00 89.94 82 GLU A N 1
ATOM 660 C CA . GLU A 1 82 ? 2.819 -0.601 -4.835 1.00 89.94 82 GLU A CA 1
ATOM 661 C C . GLU A 1 82 ? 3.634 0.172 -5.876 1.00 89.94 82 GLU A C 1
ATOM 663 O O . GLU A 1 82 ? 3.745 -0.251 -7.027 1.00 89.94 82 GLU A O 1
ATOM 668 N N . GLY A 1 83 ? 4.284 1.271 -5.480 1.00 89.56 83 GLY A N 1
ATOM 669 C CA . GLY A 1 83 ? 5.159 2.024 -6.382 1.00 89.56 83 GLY A CA 1
ATOM 670 C C . GLY A 1 83 ? 6.319 1.180 -6.923 1.00 89.56 83 GLY A C 1
ATOM 671 O O . GLY A 1 83 ? 6.642 1.247 -8.111 1.00 89.56 83 GLY A O 1
ATOM 672 N N . LEU A 1 84 ? 6.919 0.344 -6.070 1.00 90.75 84 LEU A N 1
ATOM 673 C CA . LEU A 1 84 ? 7.988 -0.570 -6.472 1.00 90.75 84 LEU A CA 1
ATOM 674 C C . LEU A 1 84 ? 7.471 -1.684 -7.393 1.00 90.75 84 LEU A C 1
ATOM 676 O O . LEU A 1 84 ? 8.120 -1.995 -8.393 1.00 90.75 84 LEU A O 1
ATOM 680 N N . ALA A 1 85 ? 6.306 -2.255 -7.078 1.00 91.81 85 ALA A N 1
ATOM 681 C CA . ALA A 1 85 ? 5.664 -3.283 -7.890 1.00 91.81 85 ALA A CA 1
ATOM 682 C C . ALA A 1 85 ? 5.302 -2.753 -9.285 1.00 91.81 85 ALA A C 1
ATOM 684 O O . ALA A 1 85 ? 5.640 -3.383 -10.287 1.00 91.81 85 ALA A O 1
ATOM 685 N N . GLY A 1 86 ? 4.705 -1.561 -9.364 1.00 92.88 86 GLY A N 1
ATOM 686 C CA . GLY A 1 86 ? 4.378 -0.901 -10.627 1.00 92.88 86 GLY A CA 1
ATOM 687 C C . GLY A 1 86 ? 5.618 -0.595 -11.466 1.00 92.88 86 GLY A C 1
ATOM 688 O O . GLY A 1 86 ? 5.646 -0.893 -12.659 1.00 92.88 86 GLY A O 1
ATOM 689 N N . PHE A 1 87 ? 6.682 -0.075 -10.846 1.00 92.75 87 PHE A N 1
ATOM 690 C CA . PHE A 1 87 ? 7.955 0.142 -11.536 1.00 92.75 87 PHE A CA 1
ATOM 691 C C . PHE A 1 87 ? 8.538 -1.165 -12.091 1.00 92.75 87 PHE A C 1
ATOM 693 O O . PHE A 1 87 ? 8.980 -1.210 -13.240 1.00 92.75 87 PHE A O 1
ATOM 700 N N . TRP A 1 88 ? 8.523 -2.235 -11.292 1.00 93.81 88 TRP A N 1
ATOM 701 C CA . TRP A 1 88 ? 9.011 -3.544 -11.716 1.00 93.81 88 TRP A CA 1
ATOM 702 C C . TRP A 1 88 ? 8.194 -4.110 -12.880 1.00 93.81 88 TRP A C 1
ATOM 704 O O . TRP A 1 88 ? 8.786 -4.565 -13.858 1.00 93.81 88 TRP A O 1
ATOM 714 N N . LEU A 1 89 ? 6.864 -4.011 -12.811 1.00 94.81 89 LEU A N 1
ATOM 715 C CA . LEU A 1 89 ? 5.952 -4.475 -13.854 1.00 94.81 89 LEU A CA 1
ATOM 716 C C . LEU A 1 89 ? 6.176 -3.727 -15.172 1.00 94.81 89 LEU A C 1
ATOM 718 O O . LEU A 1 89 ? 6.287 -4.352 -16.221 1.00 94.81 89 LEU A O 1
ATOM 722 N N . VAL A 1 90 ? 6.303 -2.398 -15.130 1.00 94.00 90 VAL A N 1
ATOM 723 C CA . VAL A 1 90 ? 6.605 -1.599 -16.328 1.00 94.00 90 VAL A CA 1
ATOM 724 C C . VAL A 1 90 ? 7.965 -1.983 -16.902 1.00 94.00 90 VAL A C 1
ATOM 726 O O . VAL A 1 90 ? 8.088 -2.187 -18.107 1.00 94.00 90 VAL A O 1
ATOM 729 N N . ALA A 1 91 ? 8.985 -2.128 -16.054 1.00 90.94 91 ALA A N 1
ATOM 730 C CA . ALA A 1 91 ? 10.306 -2.549 -16.503 1.00 90.94 91 ALA A CA 1
ATOM 731 C C . ALA A 1 91 ? 10.279 -3.947 -17.137 1.00 90.94 91 ALA A C 1
ATOM 733 O O . ALA A 1 91 ? 11.048 -4.214 -18.057 1.00 90.94 91 ALA A O 1
ATOM 734 N N . ASP A 1 92 ? 9.412 -4.835 -16.656 1.00 91.69 92 ASP A N 1
ATOM 735 C CA . ASP A 1 92 ? 9.222 -6.159 -17.231 1.00 91.69 92 ASP A CA 1
ATOM 736 C C . ASP A 1 92 ? 8.520 -6.110 -18.589 1.00 91.69 92 ASP A C 1
ATOM 738 O O . ASP A 1 92 ? 9.043 -6.648 -19.562 1.00 91.69 92 ASP A O 1
ATOM 742 N N . ILE A 1 93 ? 7.422 -5.359 -18.697 1.00 92.94 93 ILE A N 1
ATOM 743 C CA . ILE A 1 93 ? 6.720 -5.128 -19.967 1.00 92.94 93 ILE A CA 1
ATOM 744 C C . ILE A 1 93 ? 7.678 -4.553 -21.018 1.00 92.94 93 ILE A C 1
ATOM 746 O O . ILE A 1 93 ? 7.702 -5.028 -22.150 1.00 92.94 93 ILE A O 1
ATOM 750 N N . VAL A 1 94 ? 8.519 -3.583 -20.649 1.00 90.62 94 VAL A N 1
ATOM 751 C CA . VAL A 1 94 ? 9.523 -3.006 -21.560 1.00 90.62 94 VAL A CA 1
ATOM 752 C C . VAL A 1 94 ? 10.514 -4.066 -22.052 1.00 90.62 94 VAL A C 1
ATOM 754 O O . VAL A 1 94 ? 10.813 -4.105 -23.241 1.00 90.62 94 VAL A O 1
ATOM 757 N N . ARG A 1 95 ? 10.995 -4.957 -21.173 1.00 86.88 95 ARG A N 1
ATOM 758 C CA . ARG A 1 95 ? 11.897 -6.056 -21.571 1.00 86.88 95 ARG A CA 1
ATOM 759 C C . ARG A 1 95 ? 11.221 -7.073 -22.490 1.00 86.88 95 ARG A C 1
ATOM 761 O O . ARG A 1 95 ? 11.911 -7.680 -23.302 1.00 86.88 95 ARG A O 1
ATOM 768 N N . GLN A 1 96 ? 9.916 -7.285 -22.333 1.00 89.31 96 GLN A N 1
ATOM 769 C CA . GLN A 1 96 ? 9.148 -8.208 -23.169 1.00 89.31 96 GLN A CA 1
ATOM 770 C C . GLN A 1 96 ? 8.842 -7.622 -24.551 1.00 89.31 96 GLN A C 1
ATOM 772 O O . GLN A 1 96 ? 8.896 -8.347 -25.541 1.00 89.31 96 GLN A O 1
ATOM 777 N N . LEU A 1 97 ? 8.517 -6.328 -24.620 1.00 89.06 97 LEU A N 1
ATOM 778 C CA . LEU A 1 97 ? 8.168 -5.655 -25.873 1.00 89.06 97 LEU A CA 1
ATOM 779 C C . LEU A 1 97 ? 9.377 -5.434 -26.780 1.00 89.06 97 LEU A C 1
ATOM 781 O O . LEU A 1 97 ? 9.224 -5.482 -27.998 1.00 89.06 97 LEU A O 1
ATOM 785 N N . ASP A 1 98 ? 10.558 -5.209 -26.205 1.00 76.00 98 ASP A N 1
ATOM 786 C CA . ASP A 1 98 ? 11.777 -5.032 -26.985 1.00 76.00 98 ASP A CA 1
ATOM 787 C C . ASP A 1 98 ? 12.998 -5.670 -26.289 1.00 76.00 98 ASP A C 1
ATOM 789 O O . ASP A 1 98 ? 13.722 -5.019 -25.523 1.00 76.00 98 ASP A O 1
ATOM 793 N N . PRO A 1 99 ? 13.248 -6.968 -26.549 1.00 67.62 99 PRO A N 1
ATOM 794 C CA . PRO A 1 99 ? 14.426 -7.676 -26.051 1.00 67.62 99 PRO A CA 1
ATOM 795 C C . PRO A 1 99 ? 15.748 -7.107 -26.596 1.00 67.62 99 PRO A C 1
ATOM 797 O O . PRO A 1 99 ? 16.795 -7.272 -25.960 1.00 67.62 99 PRO A O 1
ATOM 800 N N . ASP A 1 100 ? 15.702 -6.434 -27.753 1.00 63.69 100 ASP A N 1
ATOM 801 C CA . ASP A 1 100 ? 16.854 -5.933 -28.506 1.00 63.69 100 ASP A CA 1
ATOM 802 C C . ASP A 1 100 ? 17.092 -4.418 -28.332 1.00 63.69 100 ASP A C 1
ATOM 804 O O . ASP A 1 100 ? 18.167 -3.936 -28.698 1.00 63.69 100 ASP A O 1
ATOM 808 N N . ALA A 1 101 ? 16.208 -3.683 -27.639 1.00 59.19 101 ALA A N 1
ATOM 809 C CA . ALA A 1 101 ? 16.348 -2.256 -27.287 1.00 59.19 101 ALA A CA 1
ATOM 810 C C . ALA A 1 101 ? 17.712 -1.908 -26.675 1.00 59.19 101 ALA A C 1
ATOM 812 O O . ALA A 1 101 ? 18.235 -0.803 -26.830 1.00 59.19 101 ALA A O 1
ATOM 813 N N . ARG A 1 102 ? 18.322 -2.867 -25.966 1.00 54.81 102 ARG A N 1
ATOM 814 C CA . ARG A 1 102 ? 19.649 -2.715 -25.353 1.00 54.81 102 ARG A CA 1
ATOM 815 C C . ARG A 1 102 ? 20.763 -2.506 -26.395 1.00 54.81 102 ARG A C 1
ATOM 817 O O . ARG A 1 102 ? 21.832 -2.022 -26.036 1.00 54.81 102 ARG A O 1
ATOM 824 N N . ARG A 1 103 ? 20.525 -2.874 -27.659 1.00 53.25 103 ARG A N 1
ATOM 825 C CA . ARG A 1 103 ? 21.414 -2.674 -28.818 1.00 53.25 103 ARG A CA 1
ATOM 826 C C . ARG A 1 103 ? 21.031 -1.450 -29.652 1.00 5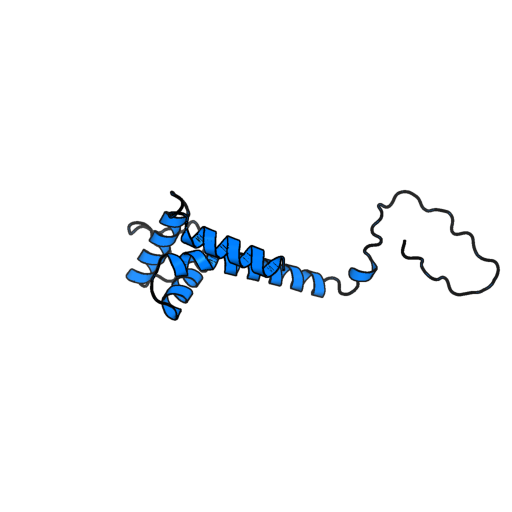3.25 103 ARG A C 1
ATOM 828 O O . ARG A 1 103 ? 21.882 -0.917 -30.355 1.00 53.25 103 ARG A O 1
ATOM 835 N N . GLU A 1 104 ? 19.786 -0.992 -29.546 1.00 50.19 104 GLU A N 1
ATOM 836 C CA . GLU A 1 104 ? 19.241 0.122 -30.328 1.00 50.19 104 GLU A CA 1
ATOM 837 C C . GLU A 1 104 ? 19.246 1.466 -29.593 1.00 50.19 104 GLU A C 1
ATOM 839 O O . GLU A 1 104 ? 18.813 2.462 -30.158 1.00 50.19 104 GLU A O 1
ATOM 844 N N . ALA A 1 105 ? 19.871 1.580 -28.413 1.00 47.00 105 ALA A N 1
ATOM 845 C CA . ALA A 1 105 ? 20.234 2.874 -27.805 1.00 47.00 105 ALA A CA 1
ATOM 846 C C . ALA A 1 105 ? 21.230 3.720 -28.653 1.00 47.00 105 ALA A C 1
ATOM 848 O O . ALA A 1 105 ? 21.875 4.630 -28.147 1.00 47.00 105 ALA A O 1
ATOM 849 N N . CYS A 1 106 ? 21.312 3.441 -29.954 1.00 51.94 106 CYS A N 1
ATOM 850 C CA . CYS A 1 106 ? 21.805 4.270 -31.042 1.00 51.94 106 CYS A CA 1
ATOM 851 C C . CYS A 1 106 ? 20.684 5.198 -31.585 1.00 51.94 106 CYS A C 1
ATOM 853 O O . CYS A 1 106 ? 20.712 5.601 -32.745 1.00 51.94 106 CYS A O 1
ATOM 855 N N . TRP A 1 107 ? 19.675 5.563 -30.782 1.00 49.25 107 TRP A N 1
ATOM 856 C CA . TRP A 1 107 ? 18.665 6.574 -31.145 1.00 49.25 107 TRP A CA 1
ATOM 857 C C . TRP A 1 107 ? 19.217 8.007 -31.029 1.00 49.25 107 TRP A C 1
ATOM 859 O O . TRP A 1 107 ? 18.596 8.901 -30.451 1.00 49.25 107 TRP A O 1
ATOM 869 N N . ALA A 1 108 ? 20.389 8.243 -31.626 1.00 50.28 108 ALA A N 1
ATOM 870 C CA . ALA A 1 108 ? 20.733 9.569 -32.115 1.00 50.28 108 ALA A CA 1
ATOM 871 C C . ALA A 1 108 ? 19.599 10.038 -33.054 1.00 50.28 108 ALA A C 1
ATOM 873 O O . ALA A 1 108 ? 19.074 9.230 -33.827 1.00 50.28 108 ALA A O 1
ATOM 874 N N . PRO A 1 109 ? 19.173 11.311 -32.989 1.00 50.69 109 PRO A N 1
ATOM 875 C CA . PRO A 1 109 ? 18.048 11.789 -33.784 1.00 50.69 109 PRO A CA 1
ATOM 876 C C . PRO A 1 109 ? 18.304 11.578 -35.289 1.00 50.69 109 PRO A C 1
ATOM 878 O O . PRO A 1 109 ? 19.449 11.702 -35.738 1.00 50.69 109 PRO A O 1
ATOM 881 N N . PRO A 1 110 ? 17.264 11.309 -36.104 1.00 55.09 110 PRO A N 1
ATOM 882 C CA . PRO A 1 110 ? 17.413 11.200 -37.548 1.00 55.09 110 PRO A CA 1
ATOM 883 C C . PRO A 1 110 ? 17.698 12.595 -38.115 1.00 55.09 110 PRO A C 1
ATOM 885 O O . PRO A 1 110 ? 16.798 13.392 -38.361 1.00 55.09 110 PRO A O 1
ATOM 888 N N . GLY A 1 111 ? 18.983 12.909 -38.268 1.00 49.88 111 GLY A N 1
ATOM 889 C CA . GLY A 1 111 ? 19.444 14.260 -38.576 1.00 49.88 111 GLY A CA 1
ATOM 890 C C . GLY A 1 111 ? 20.697 14.323 -39.441 1.00 49.88 111 GLY A C 1
ATOM 891 O O . GLY A 1 111 ? 21.507 15.216 -39.230 1.00 49.88 111 GLY A O 1
ATOM 892 N N . ARG A 1 112 ? 20.854 13.370 -40.374 1.00 38.12 112 ARG A N 1
ATOM 893 C CA . ARG A 1 112 ? 21.508 13.436 -41.705 1.00 38.12 112 ARG A CA 1
ATOM 894 C C . ARG A 1 112 ? 22.054 12.047 -42.065 1.00 38.12 112 ARG A C 1
ATOM 896 O O . ARG A 1 112 ? 22.907 11.546 -41.337 1.00 38.12 112 ARG A O 1
ATOM 903 N N . PRO A 1 113 ? 21.648 11.433 -43.190 1.00 45.25 113 PRO A N 1
ATOM 904 C CA . PRO A 1 113 ? 22.404 10.316 -43.734 1.00 45.25 113 PRO A CA 1
ATOM 905 C C . PRO A 1 113 ? 23.770 10.849 -44.182 1.00 45.25 113 PRO A C 1
ATOM 907 O O . PRO A 1 113 ? 23.871 11.593 -45.158 1.00 45.25 113 PRO A O 1
ATOM 910 N N . GLY A 1 114 ? 24.826 10.512 -43.442 1.00 49.59 114 GLY A N 1
ATOM 911 C CA . GLY A 1 114 ? 26.177 10.583 -43.986 1.00 49.59 114 GLY A CA 1
ATOM 912 C C . GLY A 1 114 ? 26.286 9.568 -45.129 1.00 49.59 114 GLY A C 1
ATOM 913 O O . GLY A 1 114 ? 25.740 8.470 -44.999 1.00 49.59 114 GLY A O 1
ATOM 914 N N . PRO A 1 115 ? 26.921 9.904 -46.263 1.00 40.69 115 PRO A N 1
ATOM 915 C CA . PRO A 1 115 ? 27.025 8.975 -47.378 1.00 40.69 115 PRO A CA 1
ATOM 916 C C . PRO A 1 115 ? 27.767 7.712 -46.930 1.00 40.69 115 PRO A C 1
ATOM 918 O O . PRO A 1 115 ? 28.880 7.787 -46.411 1.00 40.69 115 PRO A O 1
ATOM 921 N N . CYS A 1 116 ? 27.150 6.548 -47.148 1.00 49.34 116 CYS A N 1
ATOM 922 C CA . CYS A 1 116 ? 27.844 5.270 -47.080 1.00 49.34 116 CYS A CA 1
ATOM 923 C C . CYS A 1 116 ? 28.920 5.265 -48.171 1.00 49.34 116 CYS A C 1
ATOM 925 O O . CYS A 1 116 ? 28.626 4.995 -49.335 1.00 49.34 116 CYS A O 1
ATOM 927 N N . SER A 1 117 ? 30.166 5.581 -47.821 1.00 44.00 117 SER A N 1
ATOM 928 C CA . SER A 1 117 ? 31.287 5.283 -48.703 1.00 44.00 117 SER A CA 1
ATOM 929 C C . SER A 1 117 ? 31.437 3.763 -48.756 1.00 44.00 117 SER A C 1
ATOM 931 O O . SER A 1 117 ? 31.759 3.103 -47.769 1.00 44.00 117 SER A O 1
ATOM 933 N N . ALA A 1 118 ? 31.128 3.186 -49.914 1.00 44.78 118 ALA A N 1
ATOM 934 C CA . ALA A 1 118 ? 31.398 1.786 -50.188 1.00 44.78 118 ALA A CA 1
ATOM 935 C C . ALA A 1 118 ? 32.908 1.538 -50.038 1.00 44.78 118 ALA A C 1
ATOM 937 O O . ALA A 1 118 ? 33.713 2.141 -50.748 1.00 44.78 118 ALA A O 1
ATOM 938 N N . SER A 1 119 ? 33.301 0.666 -49.105 1.00 43.00 119 SER A N 1
ATOM 939 C CA . SER A 1 119 ? 34.670 0.150 -49.072 1.00 43.00 119 SER A CA 1
ATOM 940 C C . SER A 1 119 ? 34.883 -0.734 -50.311 1.00 43.00 119 SER A C 1
ATOM 942 O O . SER A 1 119 ? 34.066 -1.630 -50.535 1.00 43.00 119 SER A O 1
ATOM 944 N N . PRO A 1 120 ? 35.953 -0.546 -51.112 1.00 41.53 120 PRO A N 1
ATOM 945 C CA . PRO A 1 120 ? 36.199 -1.344 -52.319 1.00 41.53 120 PRO A CA 1
ATOM 946 C C . PRO A 1 120 ? 36.608 -2.796 -52.031 1.00 41.53 120 PRO A C 1
ATOM 948 O O . PRO A 1 120 ? 36.715 -3.603 -52.951 1.00 41.53 120 PRO A O 1
ATOM 951 N N . SER A 1 121 ? 36.878 -3.144 -50.773 1.00 49.09 121 SER A N 1
ATOM 952 C CA . SER A 1 121 ? 37.271 -4.488 -50.361 1.00 49.09 121 SER A CA 1
ATOM 953 C C . SER A 1 121 ? 36.084 -5.192 -49.705 1.00 49.09 121 SER A C 1
ATOM 955 O O . SER A 1 121 ? 35.578 -4.735 -48.682 1.00 49.09 121 SER A O 1
ATOM 957 N N . GLY A 1 122 ? 35.623 -6.290 -50.316 1.00 49.44 122 GLY A N 1
ATOM 958 C CA . GLY A 1 122 ? 34.452 -7.085 -49.921 1.00 49.44 122 GLY A CA 1
ATOM 959 C C . GLY A 1 122 ? 34.534 -7.702 -48.520 1.00 49.44 122 GLY A C 1
ATOM 960 O O . GLY A 1 122 ? 34.675 -8.911 -48.368 1.00 49.44 122 GLY A O 1
ATOM 961 N N . GLY A 1 123 ? 34.416 -6.867 -47.491 1.00 40.22 123 GLY A N 1
ATOM 962 C CA . GLY A 1 123 ? 34.313 -7.233 -46.087 1.00 40.22 123 GLY A CA 1
ATOM 963 C C . GLY A 1 123 ? 32.972 -6.774 -45.527 1.00 40.22 123 GLY A C 1
ATOM 964 O O . GLY A 1 123 ? 32.537 -5.655 -45.780 1.00 40.22 123 GLY A O 1
ATOM 965 N N . SER A 1 124 ? 32.314 -7.668 -44.787 1.00 46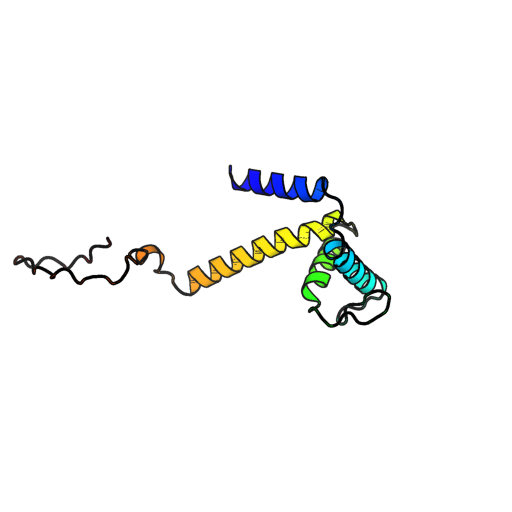.09 124 SER A N 1
ATOM 966 C CA . SER A 1 124 ? 30.995 -7.511 -44.165 1.00 46.09 124 SER A CA 1
ATOM 967 C C . SER A 1 124 ? 30.659 -6.076 -43.742 1.00 46.09 124 SER A C 1
ATOM 969 O O . SER A 1 124 ? 31.414 -5.466 -42.979 1.00 46.09 124 SER A O 1
ATOM 971 N N . CYS A 1 125 ? 29.481 -5.596 -44.148 1.00 43.81 125 CYS A N 1
ATOM 972 C CA . CYS A 1 125 ? 28.863 -4.381 -43.629 1.00 43.81 125 CYS A CA 1
ATOM 973 C C . CYS A 1 125 ? 28.598 -4.562 -42.124 1.00 43.81 125 CYS A C 1
ATOM 975 O O . CYS A 1 125 ? 27.540 -5.034 -41.709 1.00 43.81 125 CYS A O 1
ATOM 977 N N . ARG A 1 126 ? 29.596 -4.259 -41.288 1.00 45.78 126 ARG A N 1
ATOM 978 C CA . ARG A 1 126 ? 29.385 -4.122 -39.849 1.00 45.78 126 ARG A CA 1
ATOM 979 C C . ARG A 1 126 ? 28.616 -2.826 -39.688 1.00 45.78 126 ARG A C 1
ATOM 981 O O . ARG A 1 126 ? 29.173 -1.755 -39.903 1.00 45.78 126 ARG A O 1
ATOM 988 N N . ARG A 1 127 ? 27.325 -2.935 -39.373 1.00 42.53 127 ARG A N 1
ATOM 989 C CA . ARG A 1 127 ? 26.548 -1.799 -38.883 1.00 42.53 127 ARG A CA 1
ATOM 990 C C . ARG A 1 127 ? 27.294 -1.263 -37.668 1.00 42.53 127 ARG A C 1
ATOM 992 O O . ARG A 1 127 ? 27.322 -1.914 -36.628 1.00 42.53 127 ARG A O 1
ATOM 999 N N . CYS A 1 128 ? 27.968 -0.134 -37.839 1.00 38.56 128 CYS A N 1
ATOM 1000 C CA . CYS A 1 128 ? 28.428 0.653 -36.716 1.00 38.56 128 CYS A CA 1
ATOM 1001 C C . CYS A 1 128 ? 27.174 1.098 -35.967 1.00 38.56 128 CYS A C 1
ATOM 1003 O O . CYS A 1 128 ? 26.401 1.906 -36.476 1.00 38.56 128 CYS A O 1
ATOM 1005 N N . CYS A 1 129 ? 26.972 0.538 -34.776 1.00 40.50 129 CYS A N 1
ATOM 1006 C CA . CYS A 1 129 ? 26.439 1.332 -33.683 1.00 40.50 129 CYS A CA 1
ATOM 1007 C C . CYS A 1 129 ? 27.329 2.576 -33.571 1.00 40.50 129 CYS A C 1
ATOM 1009 O O . CYS A 1 129 ? 28.557 2.442 -33.527 1.00 40.50 129 CYS A O 1
ATOM 1011 N N . CYS A 1 130 ? 26.722 3.757 -33.582 1.00 38.19 130 CYS A N 1
ATOM 1012 C CA . CYS A 1 130 ? 27.309 4.886 -32.876 1.00 38.19 130 CYS A CA 1
ATOM 1013 C C . CYS A 1 130 ? 27.035 4.707 -31.383 1.00 38.19 130 CYS A C 1
ATOM 1015 O O . CYS A 1 130 ? 25.934 4.213 -31.049 1.00 38.19 130 CYS A O 1
#

Sequence (130 aa):
MAFCLAVAIILARVAALPLMPIDETRYLSVAWEMWQHQSFLVPLLNGEAYSHKPPLLFWLIQLGWWLFGASDWVARLVIPTEGLAGFWLVADIVRQLDPDARREACWAPPGRPGPCSASPSGGSCRRCCC